Protein AF-A0A351C3W2-F1 (afdb_monomer)

Mean predicted aligned error: 4.13 Å

Secondary structure (DSSP, 8-state):
--HHHHHHHHHHHHHHHHHHHTTT-TTSTT-TTHHHHHHHHHHHHHHHHHHHHHHHT-HHHHHTT-PPPHHHHHHHHHHHHHHH-SSS-HHHHHHHHHHHHHHHHHHHHHHHHHHHHHHHHHHTT---S-HHHHHHHHHHHHHHHHHHTT-SHHHHHHHHHHHHHHHHHHHHHT-

pLDDT: mean 91.95, std 5.1, range [61.47, 97.25]

Foldseek 3Di:
DPPVLLVVLLVVLVVLLVVLVLCCDPVHPNDVVVVLVVLLVLLVVLVVCLVVCLVVVPLVSSLVSLDQDVSLVVLLVVLVVLLPDPSHDNVLSCLSSVVSVVLSVQLSVLSSVLSSVLSVCSSVVVDPDDSVVSSVVSVVSSQVSCVVVLNHPVSSVVSSVVSNVVSVVVNVVSD

Nearest PDB structures (foldseek):
  5gup-assembly1_V  TM=4.020E-01  e=6.700E+00  Sus scrofa

Structure (mmCIF, N/CA/C/O backbone):
data_AF-A0A351C3W2-F1
#
_entry.id   AF-A0A351C3W2-F1
#
loop_
_atom_site.group_PDB
_atom_site.id
_atom_site.type_symbol
_atom_site.label_atom_id
_atom_site.label_alt_id
_atom_site.label_comp_id
_atom_site.label_asym_id
_atom_site.label_entity_id
_atom_site.label_seq_id
_atom_site.pdbx_PDB_ins_code
_atom_site.Cartn_x
_atom_site.Cartn_y
_atom_site.Cartn_z
_atom_site.occupancy
_atom_site.B_iso_or_equiv
_atom_site.auth_seq_id
_atom_site.auth_comp_id
_atom_site.auth_asym_id
_atom_site.auth_atom_id
_atom_site.pdbx_PDB_model_num
ATOM 1 N N . MET A 1 1 ? -20.893 4.101 33.178 1.00 61.47 1 MET A N 1
ATOM 2 C CA . MET A 1 1 ? -20.415 4.207 31.780 1.00 61.47 1 MET A CA 1
ATOM 3 C C . MET A 1 1 ? -21.542 4.818 30.955 1.00 61.47 1 MET A C 1
ATOM 5 O O . MET A 1 1 ? -22.682 4.423 31.163 1.00 61.47 1 MET A O 1
ATOM 9 N N . ASN A 1 2 ? -21.276 5.818 30.112 1.00 85.06 2 ASN A N 1
ATOM 10 C CA . ASN A 1 2 ? -22.313 6.417 29.264 1.00 85.06 2 ASN A CA 1
ATOM 11 C C . ASN A 1 2 ? -22.706 5.403 28.171 1.00 85.06 2 ASN A C 1
ATOM 13 O O . ASN A 1 2 ? -21.864 5.057 27.346 1.00 85.06 2 ASN A O 1
ATOM 17 N N . GLN A 1 3 ? -23.956 4.926 28.177 1.00 88.75 3 GLN A N 1
ATOM 18 C CA . GLN A 1 3 ? -24.442 3.905 27.237 1.00 88.75 3 GLN A CA 1
ATOM 19 C C . GLN A 1 3 ? -24.291 4.325 25.770 1.00 88.75 3 GLN A C 1
ATOM 21 O O . GLN A 1 3 ? -23.961 3.492 24.927 1.00 88.75 3 GLN A O 1
ATOM 26 N N . GLU A 1 4 ? -24.466 5.613 25.462 1.00 91.31 4 GLU A N 1
ATOM 27 C CA . GLU A 1 4 ? -24.286 6.117 24.099 1.00 91.31 4 GLU A CA 1
ATOM 28 C C . GLU A 1 4 ? -22.816 6.067 23.681 1.00 91.31 4 GLU A C 1
ATOM 30 O O . GLU A 1 4 ? -22.508 5.656 22.565 1.00 91.31 4 GLU A O 1
ATOM 35 N N . TYR A 1 5 ? -21.897 6.402 24.589 1.00 91.62 5 TYR A N 1
ATOM 36 C CA . TYR A 1 5 ? -20.465 6.279 24.319 1.00 91.62 5 TYR A CA 1
ATOM 37 C C . TYR A 1 5 ? -20.084 4.824 24.025 1.00 91.62 5 TYR A C 1
ATOM 39 O O . TYR A 1 5 ? -19.460 4.550 23.003 1.00 91.62 5 TYR A O 1
ATOM 47 N N . THR A 1 6 ? -20.533 3.878 24.858 1.00 92.94 6 THR A N 1
ATOM 48 C CA . THR A 1 6 ? -20.287 2.443 24.645 1.00 92.94 6 THR A CA 1
ATOM 49 C C . THR A 1 6 ? -20.843 1.971 23.301 1.00 92.94 6 THR A C 1
ATOM 51 O O . THR A 1 6 ? -20.149 1.273 22.562 1.00 92.94 6 THR A O 1
ATOM 54 N N . ARG A 1 7 ? -22.059 2.397 22.933 1.00 94.25 7 ARG A N 1
ATOM 55 C CA . ARG A 1 7 ? -22.673 2.068 21.638 1.00 94.25 7 ARG A CA 1
ATOM 56 C C . ARG A 1 7 ? -21.838 2.579 20.461 1.00 94.25 7 ARG A C 1
ATOM 58 O O . ARG A 1 7 ? -21.614 1.834 19.506 1.00 94.25 7 ARG A O 1
ATOM 65 N N . GLN A 1 8 ? -21.354 3.820 20.530 1.00 96.19 8 GLN A N 1
ATOM 66 C CA . GLN A 1 8 ? -20.494 4.393 19.491 1.00 96.19 8 GLN A CA 1
ATOM 67 C C . GLN A 1 8 ? -19.145 3.674 19.409 1.00 96.19 8 GLN A C 1
ATOM 69 O O . GLN A 1 8 ? -18.694 3.354 18.310 1.00 96.19 8 GLN A O 1
ATOM 74 N N . THR A 1 9 ? -18.534 3.339 20.548 1.00 95.69 9 THR A N 1
ATOM 75 C CA . THR A 1 9 ? -17.292 2.558 20.592 1.00 95.69 9 THR A CA 1
ATOM 76 C C . THR A 1 9 ? -17.456 1.197 19.925 1.00 95.69 9 THR A C 1
ATOM 78 O O . THR A 1 9 ? -16.661 0.858 19.051 1.00 95.69 9 THR A O 1
ATOM 81 N N . VAL A 1 10 ? -18.513 0.444 20.247 1.00 95.75 10 VAL A N 1
ATOM 82 C CA . VAL A 1 10 ? -18.793 -0.848 19.593 1.00 95.75 10 VAL A CA 1
ATOM 83 C C . VAL A 1 10 ? -18.949 -0.666 18.084 1.00 95.75 10 VAL A C 1
ATOM 85 O O . VAL A 1 10 ? -18.303 -1.372 17.311 1.00 95.75 10 VAL A O 1
ATOM 88 N N . LYS A 1 11 ? -19.735 0.327 17.648 1.00 96.62 11 LYS A N 1
ATOM 89 C CA . LYS A 1 11 ? -19.932 0.619 16.222 1.00 96.62 11 LYS A CA 1
ATOM 90 C C . LYS A 1 11 ? -18.611 0.910 15.501 1.00 96.62 11 LYS A C 1
ATOM 92 O O . LYS A 1 11 ? -18.402 0.421 14.393 1.00 96.62 11 LYS A O 1
ATOM 97 N N . LYS A 1 12 ? -17.716 1.691 16.112 1.00 96.88 12 LYS A N 1
ATOM 98 C CA . LYS A 1 12 ? -16.413 2.029 15.520 1.00 96.88 12 LYS A CA 1
ATOM 99 C C . LYS A 1 12 ? -15.437 0.860 15.504 1.00 96.88 12 LYS A C 1
ATOM 101 O O . LYS A 1 12 ? -14.693 0.722 14.540 1.00 96.88 12 LYS A O 1
ATOM 106 N N . LEU A 1 13 ? -15.467 0.001 16.518 1.00 96.75 13 LEU A N 1
ATOM 107 C CA . LEU A 1 13 ? -14.664 -1.221 16.554 1.00 96.75 13 LEU A CA 1
ATOM 108 C C . LEU A 1 13 ? -15.084 -2.218 15.470 1.00 96.75 13 LEU A C 1
ATOM 110 O O . LEU A 1 13 ? -14.219 -2.776 14.798 1.00 96.75 13 LEU A O 1
ATOM 114 N N . VAL A 1 14 ? -16.393 -2.392 15.261 1.00 95.81 14 VAL A N 1
ATOM 115 C CA . VAL A 1 14 ? -16.931 -3.226 14.173 1.00 95.81 14 VAL A CA 1
ATOM 116 C C . VAL A 1 14 ? -16.516 -2.660 12.817 1.00 95.81 14 VAL A C 1
ATOM 118 O O . VAL A 1 14 ? -15.889 -3.367 12.039 1.00 95.81 14 VAL A O 1
ATOM 121 N N . TRP A 1 15 ? -16.742 -1.361 12.583 1.00 96.69 15 TRP A N 1
ATOM 122 C CA . TRP A 1 15 ? -16.309 -0.693 11.351 1.00 96.69 15 TRP A CA 1
ATOM 123 C C . TRP A 1 15 ? -14.813 -0.884 11.067 1.00 96.69 15 TRP A C 1
ATOM 125 O O . TRP A 1 15 ? -14.429 -1.175 9.936 1.00 96.69 15 TRP A O 1
ATOM 135 N N . LEU A 1 16 ? -13.968 -0.737 12.092 1.00 96.50 16 LEU A N 1
ATOM 136 C CA . LEU A 1 16 ? -12.528 -0.914 11.952 1.00 96.50 16 LEU A CA 1
ATOM 137 C C . LEU A 1 16 ? -12.180 -2.355 11.564 1.00 96.50 16 LEU A C 1
ATOM 139 O O . LEU A 1 16 ? -11.369 -2.565 10.666 1.00 96.50 16 LEU A O 1
ATOM 143 N N . SER A 1 17 ? -12.799 -3.339 12.220 1.00 96.25 17 SER A N 1
ATOM 144 C CA . SER A 1 17 ? -12.622 -4.753 11.888 1.00 96.25 17 SER A CA 1
ATOM 145 C C . SER A 1 17 ? -13.042 -5.046 10.447 1.00 96.25 17 SER A C 1
ATOM 147 O O . SER A 1 17 ? -12.256 -5.624 9.700 1.00 96.25 17 SER A O 1
ATOM 149 N N . ASP A 1 18 ? -14.233 -4.609 10.038 1.00 95.56 18 ASP A N 1
ATOM 150 C CA . ASP A 1 18 ? -14.771 -4.840 8.692 1.00 95.56 18 ASP A CA 1
ATOM 151 C C . ASP A 1 18 ? -13.879 -4.221 7.617 1.00 95.56 18 ASP A C 1
ATOM 153 O O . ASP A 1 18 ? -13.57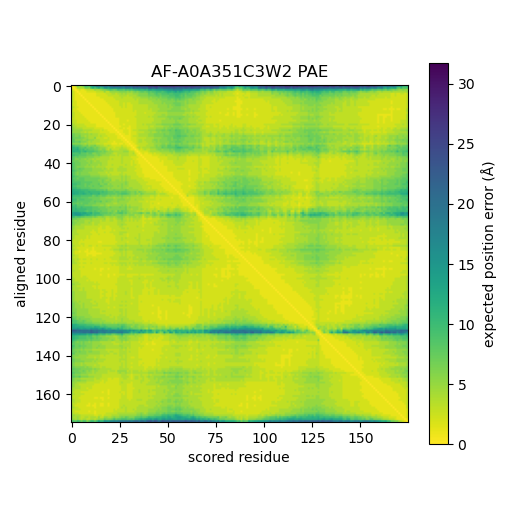8 -4.845 6.598 1.00 95.56 18 ASP A O 1
ATOM 157 N N . TRP A 1 19 ? -13.389 -3.005 7.861 1.00 93.88 19 TRP A N 1
ATOM 158 C CA . TRP A 1 19 ? -12.478 -2.355 6.936 1.00 93.88 19 TRP A CA 1
ATOM 159 C C . TRP A 1 19 ? -11.151 -3.119 6.794 1.00 93.88 19 TRP A C 1
ATOM 161 O O . TRP A 1 19 ? -10.696 -3.319 5.668 1.00 93.88 19 TRP A O 1
ATOM 171 N N . MET A 1 20 ? -10.559 -3.613 7.888 1.00 94.81 20 MET A N 1
ATOM 172 C CA . MET A 1 20 ? -9.336 -4.425 7.807 1.00 94.81 20 MET A CA 1
ATOM 173 C C . MET A 1 20 ? -9.583 -5.762 7.089 1.00 94.81 20 MET A C 1
ATOM 175 O O . MET A 1 20 ? -8.760 -6.186 6.280 1.00 94.81 20 MET A O 1
ATOM 179 N N . ILE A 1 21 ? -10.731 -6.408 7.329 1.00 94.25 21 ILE A N 1
ATOM 180 C CA . ILE A 1 21 ? -11.135 -7.635 6.619 1.00 94.25 21 ILE A CA 1
ATOM 181 C C . ILE A 1 21 ? -11.269 -7.374 5.118 1.00 94.25 21 ILE A C 1
ATOM 183 O O . ILE A 1 21 ? -10.874 -8.207 4.305 1.00 94.25 21 ILE A O 1
ATOM 187 N N . SER A 1 22 ? -11.766 -6.198 4.736 1.00 93.25 22 SER A N 1
ATOM 188 C CA . SER A 1 22 ? -11.928 -5.832 3.330 1.00 93.25 22 SER A CA 1
ATOM 189 C C . SER A 1 22 ? -10.607 -5.840 2.545 1.00 93.25 22 SER A C 1
ATOM 191 O O . SER A 1 22 ? -10.627 -5.928 1.322 1.00 93.25 22 SER A O 1
ATOM 193 N N . GLU A 1 23 ? -9.450 -5.771 3.203 1.00 90.50 23 GLU A N 1
ATOM 194 C CA . GLU A 1 23 ? -8.159 -5.897 2.518 1.00 90.50 23 GLU A CA 1
ATOM 195 C C . GLU A 1 23 ? -7.777 -7.340 2.196 1.00 90.50 23 GLU A C 1
ATOM 197 O O . GLU A 1 23 ? -6.964 -7.577 1.297 1.00 90.50 23 GLU A O 1
ATOM 202 N N . ILE A 1 24 ? -8.333 -8.290 2.948 1.00 91.12 24 ILE A N 1
ATOM 203 C CA . ILE A 1 24 ? -7.989 -9.707 2.857 1.00 91.12 24 ILE A CA 1
ATOM 204 C C . ILE A 1 24 ? -9.063 -10.554 2.171 1.00 91.12 24 ILE A C 1
ATOM 206 O O . ILE A 1 24 ? -8.776 -11.658 1.714 1.00 91.12 24 ILE A O 1
ATOM 210 N N . ASP A 1 25 ? -10.273 -10.020 2.058 1.00 91.69 25 ASP A N 1
ATOM 211 C CA . ASP A 1 25 ? -11.385 -10.607 1.321 1.00 91.69 25 ASP A CA 1
ATOM 212 C C . ASP A 1 25 ? -11.202 -10.406 -0.190 1.00 91.69 25 ASP A C 1
ATOM 214 O O . ASP A 1 25 ? -11.175 -9.275 -0.670 1.00 91.69 25 ASP A O 1
ATOM 218 N N . SER A 1 26 ? -11.114 -11.500 -0.950 1.00 89.88 26 SER A N 1
ATOM 219 C CA . SER A 1 26 ? -10.927 -11.475 -2.408 1.00 89.88 26 SER A CA 1
ATOM 220 C C . SER A 1 26 ? -12.093 -10.853 -3.177 1.00 89.88 26 SER A C 1
ATOM 222 O O . SER A 1 26 ? -11.917 -10.416 -4.317 1.00 89.88 26 SER A O 1
ATOM 224 N N . THR A 1 27 ? -13.277 -10.782 -2.569 1.00 91.12 27 THR A N 1
ATOM 225 C CA . THR A 1 27 ? -14.462 -10.165 -3.175 1.00 91.12 27 THR A CA 1
ATOM 226 C C . THR A 1 27 ? -14.490 -8.647 -2.995 1.00 91.12 27 THR A C 1
ATOM 228 O O . THR A 1 27 ? -15.126 -7.937 -3.775 1.00 91.12 27 THR A O 1
ATOM 231 N N . SER A 1 28 ? -13.740 -8.123 -2.023 1.00 89.62 28 SER A N 1
ATOM 232 C CA . SER A 1 28 ? -13.710 -6.703 -1.688 1.00 89.62 28 SER A CA 1
ATOM 233 C C . SER A 1 28 ? -12.950 -5.866 -2.720 1.00 89.62 28 SER A C 1
ATOM 235 O O . SER A 1 28 ? -11.953 -6.281 -3.311 1.00 89.62 28 SER A O 1
ATOM 237 N N . ASP A 1 29 ? -13.380 -4.623 -2.928 1.00 84.69 29 ASP A N 1
ATOM 238 C CA . ASP A 1 29 ? -12.655 -3.624 -3.730 1.00 84.69 29 ASP A CA 1
ATOM 239 C C . ASP A 1 29 ? -11.349 -3.143 -3.105 1.00 84.69 29 ASP A C 1
ATOM 241 O O . ASP A 1 29 ? -10.490 -2.595 -3.799 1.00 84.69 29 ASP A O 1
ATOM 245 N N . ASN A 1 30 ? -11.160 -3.406 -1.815 1.00 86.00 30 ASN A N 1
ATOM 246 C CA . ASN A 1 30 ? -9.910 -3.137 -1.119 1.00 86.00 30 ASN A CA 1
ATOM 247 C C . ASN A 1 30 ? -8.957 -4.335 -1.104 1.00 86.00 30 ASN A C 1
ATOM 249 O O . ASN A 1 30 ? -7.881 -4.208 -0.514 1.00 86.00 30 ASN A O 1
ATOM 253 N N . TYR A 1 31 ? -9.322 -5.453 -1.747 1.00 88.69 31 TYR A N 1
ATOM 254 C CA . TYR A 1 31 ? -8.495 -6.651 -1.764 1.00 88.69 31 TYR A CA 1
ATOM 255 C C . TYR A 1 31 ? -7.076 -6.346 -2.239 1.00 88.69 31 TYR A C 1
ATOM 257 O O . TYR A 1 31 ? -6.885 -5.729 -3.290 1.00 88.69 31 TYR A O 1
ATOM 265 N N . TRP A 1 32 ? -6.088 -6.824 -1.483 1.00 83.12 32 TRP A N 1
ATOM 266 C CA . TRP A 1 32 ? -4.671 -6.584 -1.742 1.00 83.12 32 TRP A CA 1
ATOM 267 C C . TRP A 1 32 ? -4.265 -6.854 -3.199 1.00 83.12 32 TRP A C 1
ATOM 269 O O . TRP A 1 32 ? -3.558 -6.059 -3.807 1.00 83.12 32 TRP A O 1
ATOM 279 N N . ASP A 1 33 ? -4.718 -7.948 -3.810 1.00 82.62 33 ASP A N 1
ATOM 280 C CA . ASP A 1 33 ? -4.219 -8.312 -5.142 1.00 82.62 33 ASP A CA 1
ATOM 281 C C . ASP A 1 33 ? -4.775 -7.431 -6.277 1.00 82.62 33 ASP A C 1
ATOM 283 O O . ASP A 1 33 ? -4.215 -7.404 -7.376 1.00 82.62 33 ASP A O 1
ATOM 287 N N . LYS A 1 34 ? -5.812 -6.616 -6.015 1.00 82.31 34 LYS A N 1
ATOM 288 C CA . LYS A 1 34 ? -6.327 -5.636 -6.993 1.00 82.31 34 LYS A CA 1
ATOM 289 C C . LYS A 1 34 ? -5.280 -4.568 -7.359 1.00 82.31 34 LYS A C 1
ATOM 291 O O . LYS A 1 34 ? -5.412 -3.917 -8.396 1.00 82.31 34 LYS A O 1
ATOM 296 N N . HIS A 1 35 ? -4.203 -4.445 -6.582 1.00 79.00 35 HIS A N 1
ATOM 297 C CA . HIS A 1 35 ? -3.023 -3.639 -6.906 1.00 79.00 35 HIS A CA 1
ATOM 298 C C . HIS A 1 35 ? -2.283 -4.043 -8.170 1.00 79.00 35 HIS A C 1
ATOM 300 O O . HIS A 1 35 ? -1.764 -3.181 -8.881 1.00 79.00 35 HIS A O 1
ATOM 306 N N . SER A 1 36 ? -2.223 -5.343 -8.457 1.00 83.44 36 SER A N 1
ATOM 307 C CA . SER A 1 36 ? -1.505 -5.861 -9.624 1.00 83.44 36 SER A CA 1
ATOM 308 C C . SER A 1 36 ? -2.023 -5.223 -10.917 1.00 83.44 36 SER A C 1
ATOM 310 O O . SER A 1 36 ? -1.247 -4.810 -11.781 1.00 83.44 36 SER A O 1
ATOM 312 N N . LYS A 1 37 ? -3.345 -5.029 -11.002 1.00 85.62 37 LYS A N 1
ATOM 313 C CA . LYS A 1 37 ? -4.013 -4.389 -12.135 1.00 85.62 37 LYS A CA 1
ATOM 314 C C . LYS A 1 37 ? -3.562 -2.941 -12.329 1.00 85.62 37 LYS A C 1
ATOM 316 O O . LYS A 1 37 ? -3.211 -2.571 -13.448 1.00 85.62 37 LYS A O 1
ATOM 321 N N . PHE A 1 38 ? -3.508 -2.147 -11.257 1.00 88.19 38 PHE A N 1
ATOM 322 C CA . PHE A 1 38 ? -3.027 -0.762 -11.323 1.00 88.19 38 PHE A CA 1
ATOM 323 C C . PHE A 1 38 ? -1.582 -0.697 -11.834 1.00 88.19 38 PHE A C 1
ATOM 325 O O . PHE A 1 38 ? -1.272 0.077 -12.741 1.00 88.19 38 PHE A O 1
ATOM 332 N N . VAL A 1 39 ? -0.704 -1.554 -11.304 1.00 89.69 39 VAL A N 1
ATOM 333 C CA . VAL A 1 39 ? 0.696 -1.641 -11.745 1.00 89.69 39 VAL A CA 1
ATOM 334 C C . VAL A 1 39 ? 0.774 -1.966 -13.239 1.00 89.69 39 VAL A C 1
ATOM 336 O O . VAL A 1 39 ? 1.490 -1.294 -13.982 1.00 89.69 39 VAL A O 1
ATOM 339 N N . HIS A 1 40 ? 0.011 -2.955 -13.708 1.00 91.62 40 HIS A N 1
ATOM 340 C CA . HIS A 1 40 ? -0.007 -3.346 -15.119 1.00 91.62 40 HIS A CA 1
ATOM 341 C C . HIS A 1 40 ? -0.500 -2.226 -16.043 1.00 91.62 40 HIS A C 1
ATOM 343 O O . HIS A 1 40 ? 0.066 -2.031 -17.123 1.00 91.62 40 HIS A O 1
ATOM 349 N N . GLU A 1 41 ? -1.524 -1.477 -15.629 1.00 91.69 41 GLU A N 1
ATOM 350 C CA . GLU A 1 41 ? -2.028 -0.312 -16.364 1.00 91.69 41 GLU A CA 1
ATOM 351 C C . GLU A 1 41 ? -0.958 0.780 -16.477 1.00 91.69 41 GLU A C 1
ATOM 353 O O . GLU A 1 41 ? -0.731 1.320 -17.562 1.00 91.69 41 GLU A O 1
ATOM 358 N N . LYS A 1 42 ? -0.245 1.071 -15.382 1.00 91.81 42 LYS A N 1
ATOM 359 C CA . LYS A 1 42 ? 0.835 2.067 -15.373 1.00 91.81 42 LYS A CA 1
ATOM 360 C C . LYS A 1 42 ? 2.013 1.668 -16.244 1.00 91.81 42 LYS A C 1
ATOM 362 O O . LYS A 1 42 ? 2.525 2.499 -16.988 1.00 91.81 42 LYS A O 1
ATOM 367 N N . ILE A 1 43 ? 2.384 0.393 -16.241 1.00 92.75 43 ILE A N 1
ATOM 368 C CA . ILE A 1 43 ? 3.413 -0.122 -17.148 1.00 92.75 43 ILE A CA 1
ATOM 369 C C . ILE A 1 43 ? 2.967 0.009 -18.601 1.00 92.75 43 ILE A C 1
ATOM 371 O O . ILE A 1 43 ? 3.766 0.416 -19.433 1.00 92.75 43 ILE A O 1
ATOM 375 N N . GLY A 1 44 ? 1.695 -0.258 -18.913 1.00 93.38 44 GLY A N 1
ATOM 376 C CA . GLY A 1 44 ? 1.159 -0.036 -20.259 1.00 93.38 44 GLY A CA 1
ATOM 377 C C . GLY A 1 44 ? 1.353 1.406 -20.743 1.00 93.38 44 GLY A C 1
ATOM 378 O O . GLY A 1 44 ? 1.797 1.621 -21.868 1.00 93.38 44 GLY A O 1
ATOM 379 N N . LYS A 1 45 ? 1.108 2.393 -19.872 1.00 93.44 45 LYS A N 1
ATOM 380 C CA . LYS A 1 45 ? 1.364 3.809 -20.184 1.00 93.44 45 LYS A CA 1
ATOM 381 C C . LYS A 1 45 ? 2.849 4.096 -20.399 1.00 93.44 45 LYS A C 1
ATOM 383 O O . LYS A 1 45 ? 3.203 4.700 -21.407 1.00 93.44 45 LYS A O 1
ATOM 388 N N . ILE A 1 46 ? 3.716 3.599 -19.516 1.00 93.75 46 ILE A N 1
ATOM 389 C CA . ILE A 1 46 ? 5.178 3.732 -19.651 1.00 93.75 46 ILE A CA 1
ATOM 390 C C . ILE A 1 46 ? 5.655 3.153 -20.991 1.00 93.75 46 ILE A C 1
ATOM 392 O O . ILE A 1 46 ? 6.425 3.794 -21.701 1.00 93.75 46 ILE A O 1
ATOM 396 N N . LEU A 1 47 ? 5.173 1.966 -21.365 1.00 93.38 47 LEU A N 1
ATOM 397 C CA . LEU A 1 47 ? 5.541 1.308 -22.619 1.00 93.38 47 LEU A CA 1
ATOM 398 C C . LEU A 1 47 ? 5.058 2.087 -23.847 1.00 93.38 47 LEU A C 1
ATOM 400 O O . LEU A 1 47 ? 5.804 2.198 -24.815 1.00 93.38 47 LEU A O 1
ATOM 404 N N . SER A 1 48 ? 3.875 2.709 -23.786 1.00 94.25 48 SER A N 1
ATOM 405 C CA . SER A 1 48 ? 3.373 3.561 -24.876 1.00 94.25 48 SER A CA 1
ATOM 406 C C . SER A 1 48 ? 4.238 4.803 -25.139 1.00 94.25 48 SER A C 1
ATOM 408 O O . SER A 1 48 ? 4.272 5.304 -26.260 1.00 94.25 48 SER A O 1
ATOM 410 N N . LEU A 1 49 ? 4.978 5.270 -24.126 1.00 94.00 49 LEU A N 1
ATOM 411 C CA . LEU A 1 49 ? 5.891 6.414 -24.216 1.00 94.00 49 LEU A CA 1
ATOM 412 C C . LEU A 1 49 ? 7.343 6.002 -24.504 1.00 94.00 49 LEU A C 1
ATOM 414 O O . LEU A 1 49 ? 8.189 6.864 -24.747 1.00 94.00 49 LEU A O 1
ATOM 418 N N . LEU A 1 50 ? 7.650 4.700 -24.478 1.00 92.88 50 LEU A N 1
ATOM 419 C CA . LEU A 1 50 ? 9.024 4.199 -24.474 1.00 92.88 50 LEU A CA 1
ATOM 420 C C . LEU A 1 50 ? 9.813 4.601 -25.719 1.00 92.88 50 LEU A C 1
ATOM 422 O O . LEU A 1 50 ? 10.980 4.966 -25.603 1.00 92.88 50 LEU A O 1
ATOM 426 N N . GLU A 1 51 ? 9.196 4.547 -26.896 1.00 91.56 51 GLU A N 1
ATOM 427 C CA . GLU A 1 51 ? 9.889 4.873 -28.145 1.00 91.56 51 GLU A CA 1
ATOM 428 C C . GLU A 1 51 ? 10.245 6.362 -28.225 1.00 91.56 51 GLU A C 1
ATOM 430 O O . GLU A 1 51 ? 11.371 6.728 -28.564 1.00 91.56 51 GLU A O 1
ATOM 435 N N . VAL A 1 52 ? 9.315 7.229 -27.813 1.00 92.81 52 VAL A N 1
ATOM 436 C CA . VAL A 1 52 ? 9.551 8.675 -27.719 1.00 92.81 52 VAL A CA 1
ATOM 437 C C . VAL A 1 52 ? 10.670 8.956 -26.718 1.00 92.81 52 VAL A C 1
ATOM 439 O O . VAL A 1 52 ? 11.624 9.655 -27.053 1.00 92.81 52 VAL A O 1
ATOM 442 N N . ALA A 1 53 ? 10.601 8.344 -25.532 1.00 92.06 53 ALA A N 1
ATOM 443 C CA . ALA A 1 53 ? 11.604 8.497 -24.484 1.00 92.06 53 ALA A CA 1
ATOM 444 C C . ALA A 1 53 ? 12.995 8.013 -24.915 1.00 92.06 53 ALA A C 1
ATOM 446 O O . ALA A 1 53 ? 13.996 8.640 -24.578 1.00 92.06 53 ALA A O 1
ATOM 447 N N . LYS A 1 54 ? 13.092 6.919 -25.682 1.00 91.38 54 LYS A N 1
ATOM 448 C CA . LYS A 1 54 ? 14.368 6.427 -26.230 1.00 91.38 54 LYS A CA 1
ATOM 449 C C . LYS A 1 54 ? 14.995 7.423 -27.198 1.00 91.38 54 LYS A C 1
ATOM 451 O O . LYS A 1 54 ? 16.198 7.667 -27.111 1.00 91.38 54 LYS A O 1
ATOM 456 N N . ASN A 1 55 ? 14.187 8.011 -28.077 1.00 92.00 55 ASN A N 1
ATOM 457 C CA . ASN A 1 55 ? 14.655 8.984 -29.061 1.00 92.00 55 ASN A CA 1
ATOM 458 C C . ASN A 1 55 ? 15.122 10.289 -28.404 1.00 92.00 55 ASN A C 1
ATOM 460 O O . ASN A 1 55 ? 16.155 10.834 -28.790 1.00 92.00 55 ASN A O 1
ATOM 464 N N . SER A 1 56 ? 14.407 10.761 -27.380 1.00 92.25 56 SER A N 1
ATOM 465 C CA . SER A 1 56 ? 14.778 11.961 -26.621 1.00 92.25 56 SER A CA 1
ATOM 466 C C . SER A 1 56 ? 15.802 11.707 -25.509 1.00 92.25 56 SER A C 1
ATOM 468 O O . SER A 1 56 ? 16.376 12.658 -24.985 1.00 92.25 56 SER A O 1
ATOM 470 N N . LYS A 1 57 ? 16.052 10.439 -25.152 1.00 89.81 57 LYS A N 1
ATOM 471 C CA . LYS A 1 57 ? 16.809 10.014 -23.959 1.00 89.81 57 LYS A CA 1
ATOM 472 C C . LYS A 1 57 ? 16.250 10.601 -22.657 1.00 89.81 57 LYS A C 1
ATOM 474 O O . LYS A 1 57 ? 16.998 10.834 -21.708 1.00 89.81 57 LYS A O 1
ATOM 479 N N . ASP A 1 58 ? 14.941 10.817 -22.616 1.00 91.38 58 ASP A N 1
ATOM 480 C CA . ASP A 1 58 ? 14.251 11.482 -21.517 1.00 91.38 58 ASP A CA 1
ATOM 481 C C . ASP A 1 58 ? 13.657 10.454 -20.545 1.00 91.38 58 ASP A C 1
ATOM 483 O O . ASP A 1 58 ? 12.656 9.790 -20.826 1.00 91.38 58 ASP A O 1
ATOM 487 N N . LEU A 1 59 ? 14.302 10.301 -19.387 1.00 91.69 59 LEU A N 1
ATOM 488 C CA . LEU A 1 59 ? 13.787 9.454 -18.313 1.00 91.69 59 LEU A CA 1
ATOM 489 C C . LEU A 1 59 ? 12.558 10.076 -17.643 1.00 91.69 59 LEU A C 1
ATOM 491 O O . LEU A 1 59 ? 11.685 9.331 -17.194 1.00 91.69 59 LEU A O 1
ATOM 495 N N . ASP A 1 60 ? 12.484 11.405 -17.589 1.00 92.50 60 ASP A N 1
ATOM 496 C CA . ASP A 1 60 ? 11.422 12.128 -16.895 1.00 92.50 60 ASP A CA 1
ATOM 497 C C . ASP A 1 60 ? 10.082 11.953 -17.611 1.00 92.50 60 ASP A C 1
ATOM 499 O O . ASP A 1 60 ? 9.040 11.819 -16.967 1.00 92.50 60 ASP A O 1
ATOM 503 N N . LEU A 1 61 ? 10.112 11.795 -18.938 1.00 92.19 61 LEU A N 1
ATOM 504 C CA . LEU A 1 61 ? 8.938 11.399 -19.712 1.00 92.19 61 LEU A CA 1
ATOM 505 C C . LEU A 1 61 ? 8.344 10.068 -19.218 1.00 92.19 61 LEU A C 1
ATOM 507 O O . LEU A 1 61 ? 7.129 9.959 -19.066 1.00 92.19 61 LEU A O 1
ATOM 511 N N . LEU A 1 62 ? 9.178 9.067 -18.910 1.00 91.06 62 LEU A N 1
ATOM 512 C CA . LEU A 1 62 ? 8.705 7.772 -18.403 1.00 91.06 62 LEU A CA 1
ATOM 513 C C . LEU A 1 62 ? 8.294 7.835 -16.932 1.00 91.06 62 LEU A C 1
ATOM 515 O O . LEU A 1 62 ? 7.335 7.177 -16.528 1.00 91.06 62 LEU A O 1
ATOM 519 N N . THR A 1 63 ? 9.029 8.585 -16.110 1.00 91.69 63 THR A N 1
ATOM 520 C CA . THR A 1 63 ? 8.750 8.666 -14.671 1.00 91.69 63 THR A CA 1
ATOM 521 C C . THR A 1 63 ? 7.561 9.573 -14.347 1.00 91.69 63 THR A C 1
ATOM 523 O O . THR A 1 63 ? 6.968 9.423 -13.279 1.00 91.69 63 THR A O 1
ATOM 526 N N . SER A 1 64 ? 7.135 10.430 -15.281 1.00 90.12 64 SER A N 1
ATOM 527 C CA . SER A 1 64 ? 5.905 11.230 -15.170 1.00 90.12 64 SER A CA 1
ATOM 528 C C . SER A 1 64 ? 4.636 10.383 -14.975 1.00 90.12 64 SER A C 1
ATOM 530 O O . SER A 1 64 ? 3.645 10.844 -14.407 1.00 90.12 64 SER A O 1
ATOM 532 N N . GLU A 1 65 ? 4.679 9.104 -15.361 1.00 89.56 65 GLU A N 1
ATOM 533 C CA . GLU A 1 65 ? 3.592 8.142 -15.165 1.00 89.56 65 GLU A CA 1
ATOM 534 C C . GLU A 1 65 ? 3.650 7.395 -13.816 1.00 89.56 65 GLU A C 1
ATOM 536 O O . GLU A 1 65 ? 2.775 6.571 -13.522 1.00 89.56 65 GLU A O 1
ATOM 541 N N . LEU A 1 66 ? 4.605 7.710 -12.932 1.00 86.38 66 LEU A N 1
ATOM 542 C CA . LEU A 1 66 ? 4.735 7.104 -11.598 1.00 86.38 66 LEU A CA 1
ATOM 543 C C . LEU A 1 66 ? 3.824 7.760 -10.558 1.00 86.38 66 LEU A C 1
ATOM 545 O O . LEU A 1 66 ? 4.257 8.268 -9.526 1.00 86.38 66 LEU A O 1
ATOM 549 N N . TRP A 1 67 ? 2.524 7.703 -10.822 1.00 80.69 67 TRP A N 1
ATOM 550 C CA . TRP A 1 67 ? 1.503 8.187 -9.898 1.00 80.69 67 TRP A CA 1
ATOM 551 C C . TRP A 1 67 ? 1.363 7.247 -8.700 1.00 80.69 67 TRP A C 1
ATOM 553 O O . TRP A 1 67 ? 1.485 6.027 -8.838 1.00 80.69 67 TRP A O 1
ATOM 563 N N . ILE A 1 68 ? 1.047 7.824 -7.539 1.00 76.75 68 ILE A N 1
ATOM 564 C CA . ILE A 1 68 ? 0.728 7.062 -6.330 1.00 76.75 68 ILE A CA 1
ATOM 565 C C . ILE A 1 68 ? -0.532 6.231 -6.586 1.00 76.75 68 ILE A C 1
ATOM 567 O O . ILE A 1 68 ? -1.526 6.735 -7.111 1.00 76.75 68 ILE A O 1
ATOM 571 N N . ASP A 1 69 ? -0.485 4.959 -6.193 1.00 83.25 69 ASP A N 1
ATOM 572 C CA . ASP A 1 69 ? -1.634 4.061 -6.249 1.00 83.25 69 ASP A CA 1
ATOM 573 C C . ASP A 1 69 ? -2.816 4.645 -5.444 1.00 83.25 69 ASP A C 1
ATOM 575 O O . ASP A 1 69 ? -2.657 4.928 -4.249 1.00 83.25 69 ASP A O 1
ATOM 579 N N . PRO A 1 70 ? -4.011 4.816 -6.045 1.00 85.50 70 PRO A N 1
ATOM 580 C CA . PRO A 1 70 ? -5.199 5.298 -5.344 1.00 85.50 70 PRO A CA 1
ATOM 581 C C . PRO A 1 70 ? -5.527 4.520 -4.069 1.00 85.50 70 PRO A C 1
ATOM 583 O O . PRO A 1 70 ? -6.097 5.079 -3.132 1.00 85.50 70 PRO A O 1
ATOM 586 N N . TRP A 1 71 ? -5.178 3.238 -3.996 1.00 86.12 71 TRP A N 1
ATOM 587 C CA . TRP A 1 71 ? -5.339 2.473 -2.770 1.00 86.12 71 TRP A CA 1
ATOM 588 C C . TRP A 1 71 ? -4.402 2.952 -1.663 1.00 86.12 71 TRP A C 1
ATOM 590 O O . TRP A 1 71 ? -4.860 3.080 -0.534 1.00 86.12 71 TRP A O 1
ATOM 600 N N . LEU A 1 72 ? -3.146 3.319 -1.948 1.00 88.38 72 LEU A N 1
ATOM 601 C CA . LEU A 1 72 ? -2.237 3.855 -0.919 1.00 88.38 72 LEU A CA 1
ATOM 602 C C . LEU A 1 72 ? -2.780 5.166 -0.350 1.00 88.38 72 LEU A C 1
ATOM 604 O O . LEU A 1 72 ? -2.688 5.416 0.851 1.00 88.38 72 LEU A O 1
ATOM 608 N N . TYR A 1 73 ? -3.419 5.968 -1.199 1.00 88.38 73 TYR A N 1
ATOM 609 C CA . TYR A 1 73 ? -4.125 7.166 -0.767 1.00 88.38 73 TYR A CA 1
ATOM 610 C C . TYR A 1 73 ? -5.327 6.841 0.140 1.00 88.38 73 TYR A C 1
ATOM 612 O O . TYR A 1 73 ? -5.493 7.461 1.192 1.00 88.38 73 TYR A O 1
ATOM 620 N N . ARG A 1 74 ? -6.132 5.820 -0.195 1.00 88.62 74 ARG A N 1
ATOM 621 C CA . ARG A 1 74 ? -7.220 5.344 0.685 1.00 88.62 74 ARG A CA 1
ATOM 622 C C . ARG A 1 74 ? -6.695 4.865 2.040 1.00 88.62 74 ARG A C 1
ATOM 624 O O . ARG A 1 74 ? -7.260 5.234 3.067 1.00 88.62 74 ARG A O 1
ATOM 631 N N . GLN A 1 75 ? -5.604 4.103 2.046 1.00 90.31 75 GLN A N 1
ATOM 632 C CA . GLN A 1 75 ? -4.944 3.627 3.265 1.00 90.31 75 GLN A CA 1
ATOM 633 C C . GLN A 1 75 ? -4.469 4.792 4.142 1.00 90.31 75 GLN A C 1
ATOM 635 O O . GLN A 1 75 ? -4.687 4.789 5.354 1.00 90.31 75 GLN A O 1
ATOM 640 N N . HIS A 1 76 ? -3.888 5.829 3.533 1.00 92.62 76 HIS A N 1
ATOM 641 C CA . HIS A 1 76 ? -3.478 7.037 4.245 1.00 92.62 76 HIS A CA 1
ATOM 642 C C . HIS A 1 76 ? -4.668 7.734 4.910 1.00 92.62 76 HIS A C 1
ATOM 644 O O . HIS A 1 76 ? -4.639 8.014 6.110 1.00 92.62 76 HIS A O 1
ATOM 650 N N . ASN A 1 77 ? -5.748 7.950 4.160 1.00 92.88 77 ASN A N 1
ATOM 651 C CA . ASN A 1 77 ? -6.939 8.614 4.679 1.00 92.88 77 ASN A CA 1
ATOM 652 C C . ASN A 1 77 ? -7.572 7.830 5.831 1.00 92.88 77 ASN A C 1
ATOM 654 O O . ASN A 1 77 ? -7.928 8.419 6.850 1.00 92.88 77 ASN A O 1
ATOM 658 N N . ILE A 1 78 ? -7.656 6.504 5.710 1.00 93.00 78 ILE A N 1
ATOM 659 C CA . ILE A 1 78 ? -8.163 5.660 6.793 1.00 93.00 78 ILE A CA 1
ATOM 660 C C . ILE A 1 78 ? -7.248 5.716 8.016 1.00 93.00 78 ILE A C 1
ATOM 662 O O . ILE A 1 78 ? -7.753 5.823 9.131 1.00 93.00 78 ILE A O 1
ATOM 666 N N . SER A 1 79 ? -5.924 5.721 7.842 1.00 95.38 79 SER A N 1
ATOM 667 C CA . SER A 1 79 ? -4.999 5.845 8.974 1.00 95.38 79 SER A CA 1
ATOM 668 C C . SER A 1 79 ? -5.250 7.123 9.792 1.00 95.38 79 SER A C 1
ATOM 670 O O . SER A 1 79 ? -5.289 7.061 11.023 1.00 95.38 79 SER A O 1
ATOM 672 N N . ASN A 1 80 ? -5.538 8.246 9.121 1.00 94.62 80 ASN A N 1
ATOM 673 C CA . ASN A 1 80 ? -5.872 9.523 9.758 1.00 94.62 80 ASN A CA 1
ATOM 674 C C . ASN A 1 80 ? -7.252 9.491 10.432 1.00 94.62 80 ASN A C 1
ATOM 676 O O . ASN A 1 80 ? -7.407 9.984 11.552 1.00 94.62 80 ASN A O 1
ATOM 680 N N . LEU A 1 81 ? -8.250 8.886 9.777 1.00 95.50 81 LEU A N 1
ATOM 681 C CA . LEU A 1 81 ? -9.588 8.704 10.349 1.00 95.50 81 LEU A CA 1
ATOM 682 C C . LEU A 1 81 ? -9.535 7.865 11.625 1.00 95.50 81 LEU A C 1
ATOM 684 O O . LEU A 1 81 ? -10.116 8.251 12.632 1.00 95.50 81 LEU A O 1
ATOM 688 N N . ILE A 1 82 ? -8.785 6.763 11.609 1.00 96.56 82 ILE A N 1
ATOM 689 C CA . ILE A 1 82 ? -8.551 5.934 12.791 1.00 96.56 82 ILE A CA 1
ATOM 690 C C . ILE A 1 82 ? -7.902 6.789 13.874 1.00 96.56 82 ILE A C 1
ATOM 692 O O . ILE A 1 82 ? -8.459 6.897 14.961 1.00 96.56 82 ILE A O 1
ATOM 696 N N . PHE A 1 83 ? -6.769 7.436 13.570 1.00 96.19 83 PHE A N 1
ATOM 697 C CA . PHE A 1 83 ? -5.976 8.210 14.532 1.00 96.19 83 PHE A CA 1
ATOM 698 C C . PHE A 1 83 ? -6.762 9.317 15.250 1.00 96.19 83 PHE A C 1
ATOM 700 O O . PHE A 1 83 ? -6.476 9.628 16.408 1.00 96.19 83 PHE A O 1
ATOM 707 N N . THR A 1 84 ? -7.752 9.903 14.582 1.00 95.88 84 THR A N 1
ATOM 708 C CA . THR A 1 84 ? -8.550 11.015 15.115 1.00 95.88 84 THR A CA 1
ATOM 709 C C . THR A 1 84 ? -9.870 10.577 15.750 1.00 95.88 84 THR A C 1
ATOM 711 O O . THR A 1 84 ? -10.493 11.383 16.440 1.00 95.88 84 THR A O 1
ATOM 714 N N . ASP A 1 85 ? -10.289 9.314 15.600 1.00 96.00 85 ASP A N 1
ATOM 715 C CA . ASP A 1 85 ? -11.575 8.845 16.122 1.00 96.00 85 ASP A CA 1
ATOM 716 C C . ASP A 1 85 ? -11.563 8.800 17.668 1.00 96.00 85 ASP A C 1
ATOM 718 O O . ASP A 1 85 ? -10.719 8.113 18.262 1.00 96.00 85 ASP A O 1
ATOM 722 N N . PRO A 1 86 ? -12.460 9.535 18.357 1.00 95.31 86 PRO A N 1
ATOM 723 C CA . PRO A 1 86 ? -12.512 9.568 19.819 1.00 95.31 86 PRO A CA 1
ATOM 724 C C . PRO A 1 86 ? -13.231 8.360 20.439 1.00 95.31 86 PRO A C 1
ATOM 726 O O . PRO A 1 86 ? -13.145 8.153 21.652 1.00 95.31 86 PRO A O 1
ATOM 729 N N . PHE A 1 87 ? -13.953 7.572 19.639 1.00 96.19 87 PHE A N 1
ATOM 730 C CA . PHE A 1 87 ? -14.672 6.385 20.102 1.00 96.19 87 PHE A CA 1
ATOM 731 C C . PHE A 1 87 ? -13.848 5.107 19.940 1.00 96.19 87 PHE A C 1
ATOM 733 O O . PHE A 1 87 ? -14.210 4.077 20.511 1.00 96.19 87 PHE A O 1
ATOM 740 N N . LEU A 1 88 ? -12.732 5.166 19.204 1.00 96.44 88 LEU A N 1
ATOM 741 C CA . LEU A 1 88 ? -11.744 4.095 19.182 1.00 96.44 88 LEU A CA 1
ATOM 742 C C . LEU A 1 88 ? -10.849 4.152 20.431 1.00 96.44 88 LEU A C 1
ATOM 744 O O . LEU A 1 88 ? -10.305 5.211 20.758 1.00 96.44 88 LEU A O 1
ATOM 748 N N . PRO A 1 89 ? -10.615 3.013 21.109 1.00 95.12 89 PRO A N 1
ATOM 749 C CA . PRO A 1 89 ? -9.709 2.956 22.248 1.00 95.12 89 PRO A CA 1
ATOM 750 C C . PRO A 1 89 ? -8.305 3.410 21.855 1.00 95.12 89 PRO A C 1
ATOM 752 O O . PRO A 1 89 ? -7.757 2.938 20.857 1.00 95.12 89 PRO A O 1
ATOM 755 N N . LYS A 1 90 ? -7.694 4.283 22.667 1.00 95.38 90 LYS A N 1
ATOM 756 C CA . LYS A 1 90 ? -6.387 4.905 22.383 1.00 95.38 90 LYS A CA 1
ATOM 757 C C . LYS A 1 90 ? -5.327 3.895 21.924 1.00 95.38 90 LYS A C 1
ATOM 759 O O . LYS A 1 90 ? -4.653 4.135 20.930 1.00 95.38 90 LYS A O 1
ATOM 764 N N . GLN A 1 91 ? -5.230 2.753 22.607 1.00 94.75 91 GLN A N 1
ATOM 765 C CA . GLN A 1 91 ? -4.264 1.699 22.281 1.00 94.75 91 GLN A CA 1
ATOM 766 C C . GLN A 1 91 ? -4.478 1.123 20.873 1.00 94.75 91 GLN A C 1
ATOM 768 O O . GLN A 1 91 ? -3.524 1.001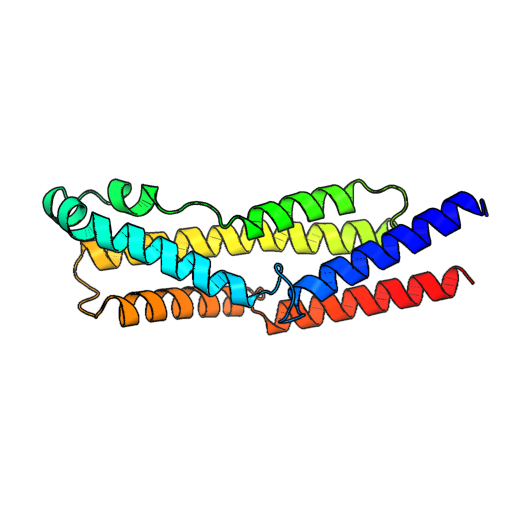 20.110 1.00 94.75 91 GLN A O 1
ATOM 773 N N . LEU A 1 92 ? -5.725 0.803 20.508 1.00 95.69 92 LEU A N 1
ATOM 774 C CA . LEU A 1 92 ? -6.065 0.299 19.173 1.00 95.69 92 LEU A CA 1
ATOM 775 C C . LEU A 1 92 ? -5.829 1.375 18.118 1.00 95.69 92 LEU A C 1
ATOM 777 O O . LEU A 1 92 ? -5.197 1.124 17.096 1.00 95.69 92 LEU A O 1
ATOM 781 N N . ARG A 1 93 ? -6.276 2.595 18.406 1.00 95.75 93 ARG A N 1
ATOM 782 C CA . ARG A 1 93 ? -6.122 3.748 17.532 1.00 95.75 93 ARG A CA 1
ATOM 783 C C . ARG A 1 93 ? -4.669 4.001 17.153 1.00 95.75 93 ARG A C 1
ATOM 785 O O . ARG A 1 93 ? -4.358 4.076 15.970 1.00 95.75 93 ARG A O 1
ATOM 792 N N . GLU A 1 94 ? -3.777 4.098 18.134 1.00 96.50 94 GLU A N 1
ATOM 793 C CA . GLU A 1 94 ? -2.346 4.328 17.911 1.00 96.50 94 GLU A CA 1
ATOM 794 C C . GLU A 1 94 ? -1.698 3.154 17.177 1.00 96.50 94 GLU A C 1
ATOM 796 O O . GLU A 1 94 ? -0.966 3.352 16.211 1.00 96.50 94 GLU A O 1
ATOM 801 N N . LYS A 1 95 ? -1.999 1.919 17.592 1.00 96.50 95 LYS A N 1
ATOM 802 C CA . LYS A 1 95 ? -1.394 0.714 17.016 1.00 96.50 95 LYS A CA 1
ATOM 803 C C . LYS A 1 95 ? -1.775 0.522 15.546 1.00 96.50 95 LYS A C 1
ATOM 805 O O . LYS A 1 95 ? -0.909 0.214 14.726 1.00 96.50 95 LYS A O 1
ATOM 810 N N . VAL A 1 96 ? -3.056 0.693 15.221 1.00 96.88 96 VAL A N 1
ATOM 811 C CA . VAL A 1 96 ? -3.584 0.458 13.874 1.00 96.88 96 VAL A CA 1
ATOM 812 C C . VAL A 1 96 ? -3.229 1.619 12.945 1.00 96.88 96 VAL A C 1
ATOM 814 O O . VAL A 1 96 ? -2.678 1.378 11.873 1.00 96.88 96 VAL A O 1
ATOM 817 N N . SER A 1 97 ? -3.441 2.874 13.361 1.00 97.00 97 SER A N 1
ATOM 818 C CA . SER A 1 97 ? -3.064 4.036 12.534 1.00 97.00 97 SER A CA 1
ATOM 819 C C . SER A 1 97 ? -1.570 4.060 12.215 1.00 97.00 97 SER A C 1
ATOM 821 O O . SER A 1 97 ? -1.204 4.280 11.062 1.00 97.00 97 SER A O 1
ATOM 823 N N . LYS A 1 98 ? -0.707 3.744 13.192 1.00 96.62 98 LYS A N 1
ATOM 824 C CA . LYS A 1 98 ? 0.739 3.638 12.977 1.00 96.62 98 LYS A CA 1
ATOM 825 C C . LYS A 1 98 ? 1.080 2.591 11.920 1.00 96.62 98 LYS A C 1
ATOM 827 O O . LYS A 1 98 ? 1.846 2.890 11.013 1.00 96.62 98 LYS A O 1
ATOM 832 N N . PHE A 1 99 ? 0.489 1.397 12.000 1.00 96.31 99 PHE A N 1
ATOM 833 C CA . PHE A 1 99 ? 0.729 0.342 11.012 1.00 96.31 99 PHE A CA 1
ATOM 834 C C . PHE A 1 99 ? 0.373 0.787 9.591 1.00 96.31 99 PHE A C 1
ATOM 836 O O . PHE A 1 99 ? 1.184 0.619 8.683 1.00 96.31 99 PHE A O 1
ATOM 843 N N . TYR A 1 100 ? -0.803 1.385 9.395 1.00 94.81 100 TYR A N 1
ATOM 844 C CA . TYR A 1 100 ? -1.212 1.857 8.072 1.00 94.81 100 TYR A CA 1
ATOM 845 C C . TYR A 1 100 ? -0.389 3.048 7.584 1.00 94.81 100 TYR A C 1
ATOM 847 O O . TYR A 1 100 ? -0.012 3.081 6.414 1.00 94.81 100 TYR A O 1
ATOM 855 N N . GLY A 1 101 ? -0.037 3.980 8.471 1.00 95.12 101 GLY A N 1
ATOM 856 C CA . GLY A 1 101 ? 0.842 5.101 8.142 1.00 95.12 101 GLY A CA 1
ATOM 857 C C . GLY A 1 101 ? 2.229 4.638 7.685 1.00 95.12 101 GLY A C 1
ATOM 858 O O . GLY A 1 101 ? 2.693 5.027 6.614 1.00 95.12 101 GLY A O 1
ATOM 859 N N . GLU A 1 102 ? 2.865 3.746 8.449 1.00 95.25 102 GLU A N 1
ATOM 860 C CA . GLU A 1 102 ? 4.168 3.162 8.102 1.00 95.25 102 GLU A CA 1
ATOM 861 C C . GLU A 1 102 ? 4.106 2.373 6.789 1.00 95.25 102 GLU A C 1
ATOM 863 O O . GLU A 1 102 ? 4.993 2.504 5.941 1.00 95.25 102 GLU A O 1
ATOM 868 N N . ARG A 1 103 ? 3.031 1.604 6.585 1.00 93.00 103 ARG A N 1
ATOM 869 C CA . ARG A 1 103 ? 2.803 0.826 5.364 1.00 93.00 103 ARG A CA 1
ATOM 870 C C . ARG A 1 103 ? 2.696 1.713 4.133 1.00 93.00 103 ARG A C 1
ATOM 872 O O . ARG A 1 103 ? 3.348 1.424 3.134 1.00 93.00 103 ARG A O 1
ATOM 879 N N . VAL A 1 104 ? 1.920 2.796 4.194 1.00 93.38 104 VAL A N 1
ATOM 880 C CA . VAL A 1 104 ? 1.764 3.734 3.071 1.00 93.38 104 VAL A CA 1
ATOM 881 C C . VAL A 1 104 ? 3.110 4.325 2.667 1.00 93.38 104 VAL A C 1
ATOM 883 O O . VAL A 1 104 ? 3.462 4.319 1.485 1.00 93.38 104 VAL A O 1
ATOM 886 N N . ILE A 1 105 ? 3.891 4.794 3.641 1.00 93.94 105 ILE A N 1
ATOM 887 C CA . ILE A 1 105 ? 5.209 5.392 3.397 1.00 93.94 105 ILE A CA 1
ATOM 888 C C . ILE A 1 105 ? 6.161 4.355 2.791 1.00 93.94 105 ILE A C 1
ATOM 890 O O . ILE A 1 105 ? 6.826 4.617 1.786 1.00 93.94 105 ILE A O 1
ATOM 894 N N . ALA A 1 106 ? 6.211 3.153 3.362 1.00 94.19 106 ALA A N 1
ATOM 895 C CA . ALA A 1 106 ? 7.111 2.114 2.887 1.00 94.19 106 ALA A CA 1
ATOM 896 C C . ALA A 1 106 ? 6.732 1.615 1.487 1.00 94.19 106 ALA A C 1
ATOM 898 O O . ALA A 1 106 ? 7.596 1.507 0.617 1.00 94.19 106 ALA A O 1
ATOM 899 N N . MET A 1 107 ? 5.449 1.335 1.247 1.00 92.75 107 MET A N 1
ATOM 900 C CA . MET A 1 107 ? 4.984 0.808 -0.033 1.00 92.75 107 MET A CA 1
ATOM 901 C C . MET A 1 107 ? 5.092 1.834 -1.160 1.00 92.75 107 MET A C 1
ATOM 903 O O . MET A 1 107 ? 5.498 1.458 -2.258 1.00 92.75 107 MET A O 1
ATOM 907 N N . SER A 1 108 ? 4.796 3.112 -0.897 1.00 92.75 108 SER A N 1
ATOM 908 C CA . SER A 1 108 ? 5.002 4.188 -1.879 1.00 92.75 108 SER A CA 1
ATOM 909 C C . SER A 1 108 ? 6.482 4.347 -2.234 1.00 92.75 108 SER A C 1
ATOM 911 O O . SER A 1 108 ? 6.829 4.383 -3.411 1.00 92.75 108 SER A O 1
ATOM 913 N N . THR A 1 109 ? 7.371 4.328 -1.237 1.00 93.75 109 THR A N 1
ATOM 914 C CA . THR A 1 109 ? 8.826 4.396 -1.456 1.00 93.75 109 THR A CA 1
ATOM 915 C C . THR A 1 109 ? 9.328 3.224 -2.301 1.00 93.75 109 THR A C 1
ATOM 917 O O . THR A 1 109 ? 10.103 3.415 -3.242 1.00 93.75 109 THR A O 1
ATOM 920 N N . ILE A 1 110 ? 8.878 2.004 -1.988 1.00 94.69 110 ILE A N 1
ATOM 921 C CA . ILE A 1 110 ? 9.216 0.794 -2.747 1.00 94.69 110 ILE A CA 1
ATOM 922 C C . ILE A 1 110 ? 8.718 0.910 -4.186 1.00 94.69 110 ILE A C 1
ATOM 924 O O . ILE A 1 110 ? 9.493 0.661 -5.107 1.00 94.69 110 ILE A O 1
ATOM 928 N N . TYR A 1 111 ? 7.460 1.317 -4.372 1.00 93.38 111 TYR A N 1
ATOM 929 C CA . TYR A 1 111 ? 6.857 1.479 -5.689 1.00 93.38 111 TYR A CA 1
ATOM 930 C C . TYR A 1 111 ? 7.670 2.439 -6.554 1.00 93.38 111 TYR A C 1
ATOM 932 O O . TYR A 1 111 ? 8.172 2.039 -7.604 1.00 93.38 111 TYR A O 1
ATOM 940 N N . THR A 1 112 ? 7.898 3.663 -6.076 1.00 93.44 112 THR A N 1
ATOM 941 C CA . THR A 1 112 ? 8.664 4.670 -6.817 1.00 93.44 112 THR A CA 1
ATOM 942 C C . THR A 1 112 ? 10.077 4.177 -7.120 1.00 93.44 112 THR A C 1
ATOM 944 O O . THR A 1 112 ? 10.548 4.309 -8.244 1.00 93.44 112 THR A O 1
ATOM 947 N N . THR A 1 113 ? 10.749 3.530 -6.163 1.00 95.06 113 THR A N 1
ATOM 948 C CA . THR A 1 113 ? 12.110 3.008 -6.368 1.00 95.06 113 THR A CA 1
ATOM 949 C C . THR A 1 113 ? 12.159 1.928 -7.452 1.00 95.06 113 THR A C 1
ATOM 951 O O . THR A 1 113 ? 12.999 1.981 -8.354 1.00 95.06 113 THR A O 1
ATOM 954 N N . VAL A 1 114 ? 11.270 0.933 -7.371 1.00 95.06 114 VAL A N 1
ATOM 955 C CA . VAL A 1 114 ? 11.238 -0.193 -8.314 1.00 95.06 114 VAL A CA 1
ATOM 956 C C . VAL A 1 114 ? 10.847 0.284 -9.707 1.00 95.06 114 VAL A C 1
ATOM 958 O O . VAL A 1 114 ? 11.487 -0.106 -10.684 1.00 95.06 114 VAL A O 1
ATOM 961 N N . MET A 1 115 ? 9.845 1.155 -9.801 1.00 94.88 115 MET A N 1
ATOM 962 C CA . MET A 1 115 ? 9.341 1.639 -11.078 1.00 94.88 115 MET A CA 1
ATOM 963 C C . MET A 1 115 ? 10.307 2.613 -11.759 1.00 94.88 115 MET A C 1
ATOM 965 O O . MET A 1 115 ? 10.558 2.472 -12.951 1.00 94.88 115 MET A O 1
ATOM 969 N N . THR A 1 116 ? 10.954 3.520 -11.023 1.00 95.38 116 THR A N 1
ATOM 970 C CA . THR A 1 116 ? 12.017 4.373 -11.586 1.00 95.38 116 THR A CA 1
ATOM 9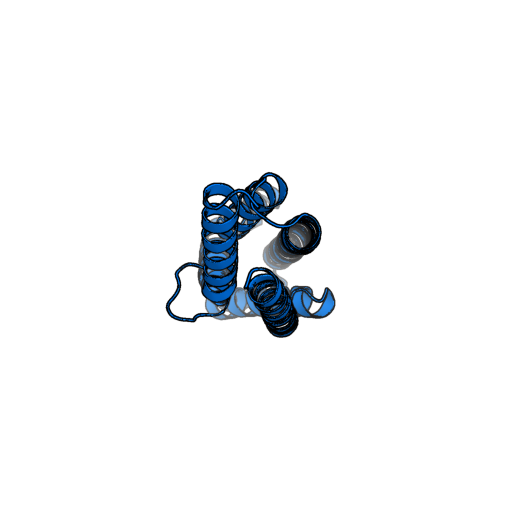71 C C . THR A 1 116 ? 13.177 3.533 -12.117 1.00 95.38 116 THR A C 1
ATOM 973 O O . THR A 1 116 ? 13.708 3.799 -13.200 1.00 95.38 116 THR A O 1
ATOM 976 N N . LYS A 1 117 ? 13.556 2.469 -11.395 1.00 95.56 117 LYS A N 1
ATOM 977 C CA . LYS A 1 117 ? 14.576 1.529 -11.872 1.00 95.56 117 LYS A CA 1
ATOM 978 C C . LYS A 1 117 ? 14.126 0.802 -13.140 1.00 95.56 117 LYS A C 1
ATOM 980 O O . LYS A 1 117 ? 14.924 0.684 -14.065 1.00 95.56 117 LYS A O 1
ATOM 985 N N . LEU A 1 118 ? 12.869 0.360 -13.200 1.00 95.00 118 LEU A N 1
ATOM 986 C CA . LEU A 1 118 ? 12.283 -0.251 -14.394 1.00 95.00 118 LEU A CA 1
ATOM 987 C C . LEU A 1 118 ? 12.358 0.701 -15.597 1.00 95.00 118 LEU A C 1
ATOM 989 O O . LEU A 1 118 ? 12.867 0.299 -16.638 1.00 95.00 118 LEU A O 1
ATOM 993 N N . CYS A 1 119 ? 11.940 1.961 -15.444 1.00 94.44 119 CYS A N 1
ATOM 994 C CA . CYS A 1 119 ? 12.033 2.972 -16.502 1.00 94.44 119 CYS A CA 1
ATOM 995 C C . CYS A 1 119 ? 13.481 3.159 -16.983 1.00 94.44 119 CYS A C 1
ATOM 997 O O . CYS A 1 119 ? 13.738 3.181 -18.185 1.00 94.44 119 CYS A O 1
ATOM 999 N N . SER A 1 120 ? 14.448 3.218 -16.059 1.00 95.31 120 SER A N 1
ATOM 1000 C CA . SER A 1 120 ? 15.871 3.317 -16.414 1.00 95.31 120 SER A CA 1
ATOM 1001 C C . SER A 1 120 ? 16.381 2.082 -17.167 1.00 95.31 120 SER A C 1
ATOM 1003 O O . SER A 1 120 ? 17.148 2.219 -18.121 1.00 95.31 120 SER A O 1
ATOM 1005 N N . ASP A 1 121 ? 15.970 0.879 -16.755 1.00 94.75 121 ASP A N 1
ATOM 1006 C CA . ASP A 1 121 ? 16.338 -0.376 -17.418 1.00 94.75 121 ASP A CA 1
ATOM 1007 C C . ASP A 1 121 ? 15.733 -0.459 -18.835 1.00 94.75 121 ASP A C 1
ATOM 1009 O O . ASP A 1 121 ? 16.440 -0.834 -19.775 1.00 94.75 121 ASP A O 1
ATOM 1013 N N . LEU A 1 122 ? 14.469 -0.050 -19.006 1.00 93.44 122 LEU A N 1
ATOM 1014 C CA . LEU A 1 122 ? 13.777 0.016 -20.301 1.00 93.44 122 LEU A CA 1
ATOM 1015 C C . LEU A 1 122 ? 14.447 1.008 -21.258 1.00 93.44 122 LEU A C 1
ATOM 1017 O O . LEU A 1 122 ? 14.724 0.666 -22.409 1.00 93.44 122 LEU A O 1
ATOM 1021 N N . LEU A 1 123 ? 14.767 2.212 -20.775 1.00 93.25 123 LEU A N 1
ATOM 1022 C CA . LEU A 1 123 ? 15.422 3.252 -21.572 1.00 93.25 123 LEU A CA 1
ATOM 1023 C C . LEU A 1 123 ? 16.817 2.815 -22.048 1.00 93.25 123 LEU A C 1
ATOM 1025 O O . LEU A 1 123 ? 17.221 3.108 -23.169 1.00 93.25 123 LEU A O 1
ATOM 1029 N N . LYS A 1 124 ? 17.538 2.053 -21.217 1.00 92.94 124 LYS A N 1
ATOM 1030 C CA . LYS A 1 124 ? 18.851 1.469 -21.547 1.00 92.94 124 LYS A CA 1
ATOM 1031 C C . LYS A 1 124 ? 18.760 0.208 -22.417 1.00 92.94 124 LYS A C 1
ATOM 1033 O O . LYS A 1 124 ? 19.794 -0.386 -22.711 1.00 92.94 124 LYS A O 1
ATOM 1038 N N . GLY A 1 125 ? 17.556 -0.235 -22.785 1.00 89.62 125 GLY A N 1
ATOM 1039 C CA . GLY A 1 125 ? 17.343 -1.449 -23.576 1.00 89.62 125 GLY A CA 1
ATOM 1040 C C . GLY A 1 125 ? 17.768 -2.738 -22.865 1.00 89.62 125 GLY A C 1
ATOM 1041 O O . GLY A 1 125 ? 18.092 -3.720 -23.532 1.00 89.62 125 GLY A O 1
ATOM 1042 N N . LYS A 1 126 ? 17.802 -2.738 -21.524 1.00 89.12 126 LYS A N 1
ATOM 1043 C CA . LYS A 1 126 ? 18.179 -3.910 -20.713 1.00 89.12 126 LYS A CA 1
ATOM 1044 C C . LYS A 1 126 ? 17.074 -4.958 -20.614 1.00 89.12 126 LYS A C 1
ATOM 1046 O O . LYS A 1 126 ? 17.357 -6.087 -20.232 1.00 89.12 126 LYS A O 1
ATOM 1051 N N . LEU A 1 127 ? 15.841 -4.571 -20.924 1.00 84.44 127 LEU A N 1
ATOM 1052 C CA . LEU A 1 127 ? 14.685 -5.455 -21.012 1.00 84.44 127 LEU A CA 1
ATO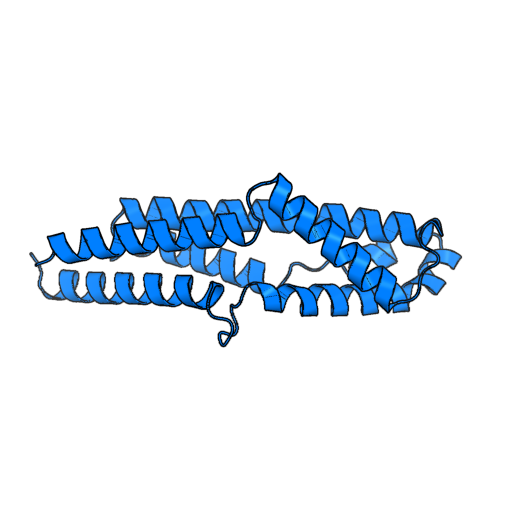M 1053 C C . LEU A 1 127 ? 14.295 -5.527 -22.488 1.00 84.44 127 LEU A C 1
ATOM 1055 O O . LEU A 1 127 ? 13.964 -4.501 -23.087 1.00 84.44 127 LEU A O 1
ATOM 1059 N N . LYS A 1 128 ? 14.416 -6.716 -23.081 1.00 71.88 128 LYS A N 1
ATOM 1060 C CA . LYS A 1 128 ? 14.075 -7.003 -24.485 1.00 71.88 128 LYS A CA 1
ATOM 1061 C C . LYS A 1 128 ? 12.966 -8.051 -24.550 1.00 71.88 128 LYS A C 1
ATOM 1063 O O . LYS A 1 128 ? 13.031 -8.983 -25.343 1.00 71.88 128 LYS A O 1
ATOM 1068 N N . ASP A 1 129 ? 11.982 -7.876 -23.684 1.00 80.31 129 ASP A N 1
ATOM 1069 C CA . ASP A 1 129 ? 10.904 -8.829 -23.470 1.00 80.31 129 ASP A CA 1
ATOM 1070 C C . ASP A 1 129 ? 9.587 -8.272 -24.024 1.00 80.31 129 ASP A C 1
ATOM 1072 O O . ASP A 1 129 ? 9.481 -7.093 -24.376 1.00 80.31 129 ASP A O 1
ATOM 1076 N N . THR A 1 130 ? 8.569 -9.120 -24.098 1.00 89.75 130 THR A N 1
ATOM 1077 C CA . THR A 1 130 ? 7.208 -8.712 -24.458 1.00 89.75 130 THR A CA 1
ATOM 1078 C C . THR A 1 130 ? 6.582 -7.819 -23.382 1.00 89.75 130 THR A C 1
ATOM 1080 O O . THR A 1 130 ? 6.936 -7.885 -22.203 1.00 89.75 130 THR A O 1
ATOM 1083 N N . ASP A 1 131 ? 5.563 -7.035 -23.748 1.00 89.69 131 ASP A N 1
ATOM 1084 C CA . ASP A 1 131 ? 4.779 -6.230 -22.797 1.00 89.69 131 ASP A CA 1
ATOM 1085 C C . ASP A 1 131 ? 4.293 -7.040 -21.585 1.00 89.69 131 ASP A C 1
ATOM 1087 O O . ASP A 1 131 ? 4.272 -6.541 -20.457 1.00 89.69 131 ASP A O 1
ATOM 1091 N N . SER A 1 132 ? 3.892 -8.294 -21.812 1.00 89.56 132 SER A N 1
ATOM 1092 C CA . SER A 1 132 ? 3.415 -9.201 -20.764 1.00 89.56 132 SER A CA 1
ATOM 1093 C C . SER A 1 132 ? 4.529 -9.585 -19.786 1.00 89.56 132 SER A C 1
ATOM 1095 O O . SER A 1 132 ? 4.333 -9.576 -18.567 1.00 89.56 132 SER A O 1
ATOM 1097 N N . GLU A 1 133 ? 5.719 -9.884 -20.301 1.00 91.19 133 GLU A N 1
ATOM 1098 C CA . GLU A 1 133 ? 6.891 -10.236 -19.496 1.00 91.19 133 GLU A CA 1
ATOM 1099 C C . GLU A 1 133 ? 7.422 -9.033 -18.714 1.00 91.19 133 GLU A C 1
ATOM 1101 O O . GLU A 1 133 ? 7.777 -9.173 -17.542 1.00 91.19 133 GLU A O 1
ATOM 1106 N N . ILE A 1 134 ? 7.398 -7.832 -19.302 1.00 93.06 134 ILE A N 1
ATOM 1107 C CA . ILE A 1 134 ? 7.783 -6.593 -18.611 1.00 93.06 134 ILE A CA 1
ATOM 1108 C C . ILE A 1 134 ? 6.820 -6.307 -17.453 1.00 93.06 134 ILE A C 1
ATOM 1110 O O . ILE A 1 134 ? 7.266 -6.027 -16.336 1.00 93.06 134 ILE A O 1
ATOM 1114 N N . LYS A 1 135 ? 5.504 -6.424 -17.691 1.00 92.69 135 LYS A N 1
ATOM 1115 C CA . LYS A 1 135 ? 4.471 -6.277 -16.648 1.00 92.69 135 LYS A CA 1
ATOM 1116 C C . LYS A 1 135 ? 4.688 -7.262 -15.501 1.00 92.69 135 LYS A C 1
ATOM 1118 O O . LYS A 1 135 ? 4.759 -6.850 -14.343 1.00 92.69 135 LYS A O 1
ATOM 1123 N N . SER A 1 136 ? 4.893 -8.534 -15.836 1.00 90.31 136 SER A N 1
ATOM 1124 C CA . SER A 1 136 ? 5.140 -9.599 -14.859 1.00 90.31 136 SER A CA 1
ATOM 1125 C C . SER A 1 136 ? 6.426 -9.357 -14.063 1.00 90.31 136 SER A C 1
ATOM 1127 O O . SER A 1 136 ? 6.428 -9.439 -12.837 1.00 90.31 136 SER A O 1
ATOM 1129 N N . THR A 1 137 ? 7.512 -8.976 -14.739 1.00 91.62 137 THR A N 1
ATOM 1130 C CA . THR A 1 137 ? 8.808 -8.672 -14.115 1.00 91.62 137 THR A CA 1
ATOM 1131 C C . THR A 1 137 ? 8.699 -7.527 -13.116 1.00 91.62 137 THR A C 1
ATOM 1133 O O . THR A 1 137 ? 9.249 -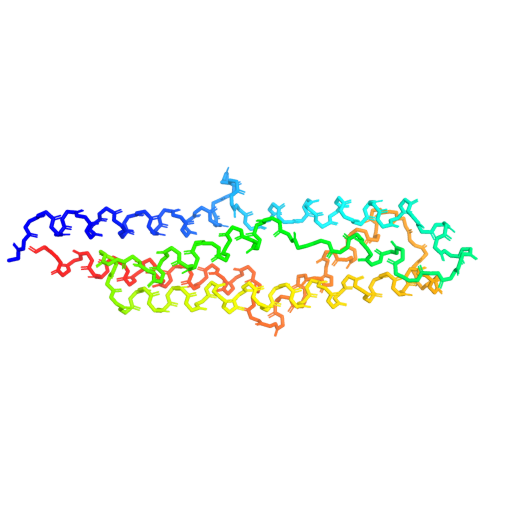7.602 -12.016 1.00 91.62 137 THR A O 1
ATOM 1136 N N . ALA A 1 138 ? 7.990 -6.458 -13.471 1.00 92.44 138 ALA A N 1
ATOM 1137 C CA . ALA A 1 138 ? 7.778 -5.333 -12.574 1.00 92.44 138 ALA A CA 1
ATOM 1138 C C . ALA A 1 138 ? 6.966 -5.734 -11.336 1.00 92.44 138 ALA A C 1
ATOM 1140 O O . ALA A 1 138 ? 7.359 -5.396 -10.218 1.00 92.44 138 ALA A O 1
ATOM 1141 N N . TRP A 1 139 ? 5.884 -6.499 -11.521 1.00 91.56 139 TRP A N 1
ATOM 1142 C CA . TRP A 1 139 ? 5.065 -6.994 -10.414 1.00 91.56 139 TRP A CA 1
ATOM 1143 C C . TRP A 1 139 ? 5.862 -7.892 -9.460 1.00 91.56 139 TRP A C 1
ATOM 1145 O O . TRP A 1 139 ? 5.820 -7.693 -8.246 1.00 91.56 139 TRP A O 1
ATOM 1155 N N . ILE A 1 140 ? 6.671 -8.809 -9.997 1.00 92.00 140 ILE A N 1
ATOM 1156 C CA . ILE A 1 140 ? 7.567 -9.664 -9.205 1.00 92.00 140 ILE A CA 1
ATOM 1157 C C . ILE A 1 140 ? 8.564 -8.810 -8.408 1.00 92.00 140 ILE A C 1
ATOM 1159 O O . ILE A 1 140 ? 8.677 -8.965 -7.193 1.00 92.00 140 ILE A O 1
ATOM 1163 N N . ARG A 1 141 ? 9.238 -7.844 -9.051 1.00 94.62 141 ARG A N 1
ATOM 1164 C CA . ARG A 1 141 ? 10.193 -6.942 -8.375 1.00 94.62 141 ARG A CA 1
ATOM 1165 C C . ARG A 1 141 ? 9.541 -6.129 -7.250 1.00 94.62 141 ARG A C 1
ATOM 1167 O O . ARG A 1 141 ? 10.193 -5.868 -6.233 1.00 94.62 141 ARG A O 1
ATOM 1174 N N . LEU A 1 142 ? 8.285 -5.712 -7.424 1.00 93.44 142 LEU A N 1
ATOM 1175 C CA . LEU A 1 142 ? 7.515 -5.002 -6.400 1.00 93.44 142 LEU A CA 1
ATOM 1176 C C . LEU A 1 142 ? 7.194 -5.915 -5.220 1.00 93.44 142 LEU A C 1
ATOM 1178 O O . LEU A 1 142 ? 7.540 -5.578 -4.088 1.00 93.44 142 LEU A O 1
ATOM 1182 N N . ASN A 1 143 ? 6.613 -7.087 -5.478 1.00 91.94 143 ASN A N 1
ATOM 1183 C CA . ASN A 1 143 ? 6.268 -8.044 -4.429 1.00 91.94 143 ASN A CA 1
ATOM 1184 C C . ASN A 1 143 ? 7.491 -8.515 -3.644 1.00 91.94 143 ASN A C 1
ATOM 1186 O O . ASN A 1 143 ? 7.458 -8.509 -2.414 1.00 91.94 143 ASN A O 1
ATOM 1190 N N . ASP A 1 144 ? 8.600 -8.821 -4.313 1.00 95.00 144 ASP A N 1
ATOM 1191 C CA . ASP A 1 144 ? 9.850 -9.189 -3.645 1.00 95.00 144 ASP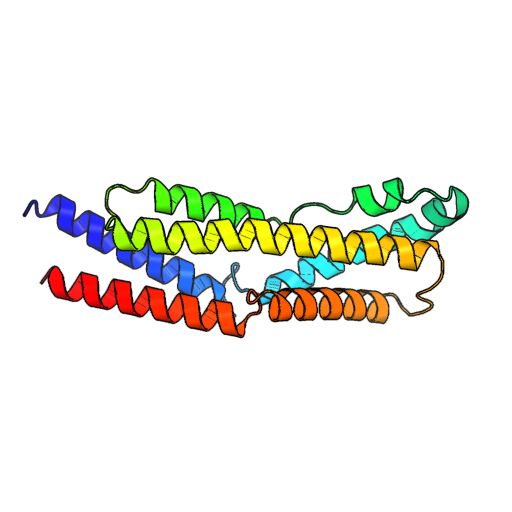 A CA 1
ATOM 1192 C C . ASP A 1 144 ? 10.335 -8.078 -2.711 1.00 95.00 144 ASP A C 1
ATOM 1194 O O . ASP A 1 144 ? 10.767 -8.329 -1.582 1.00 95.00 144 ASP A O 1
ATOM 1198 N N . SER A 1 145 ? 10.252 -6.829 -3.172 1.00 95.19 145 SER A N 1
ATOM 1199 C CA . SER A 1 145 ? 10.597 -5.654 -2.374 1.00 95.19 145 SER A CA 1
ATOM 1200 C C . SER A 1 145 ? 9.661 -5.480 -1.172 1.00 95.19 145 SER A C 1
ATOM 1202 O O . SER A 1 145 ? 10.143 -5.214 -0.068 1.00 95.19 145 SER A O 1
ATOM 1204 N N . TYR A 1 146 ? 8.349 -5.686 -1.343 1.00 93.62 146 TYR A N 1
ATOM 1205 C CA . TYR A 1 146 ? 7.377 -5.674 -0.245 1.00 93.62 146 TYR A CA 1
ATOM 1206 C C . TYR A 1 146 ? 7.679 -6.766 0.784 1.00 93.62 146 TYR A C 1
ATOM 1208 O O . TYR A 1 146 ? 7.769 -6.473 1.978 1.00 93.62 146 TYR A O 1
ATOM 1216 N N . HIS A 1 147 ? 7.917 -8.003 0.342 1.00 92.44 147 HIS A N 1
ATOM 1217 C CA . HIS A 1 147 ? 8.276 -9.119 1.215 1.00 92.44 147 HIS A CA 1
ATOM 1218 C C . HIS A 1 147 ? 9.552 -8.835 2.014 1.00 92.44 147 HIS A C 1
ATOM 1220 O O . HIS A 1 147 ? 9.541 -8.948 3.241 1.00 92.44 147 HIS A O 1
ATOM 1226 N N . LYS A 1 148 ? 10.623 -8.370 1.357 1.00 94.19 148 LYS A N 1
ATOM 1227 C CA . LYS A 1 148 ? 11.902 -8.023 2.009 1.00 94.19 148 LYS A CA 1
ATOM 1228 C C . LYS A 1 148 ? 11.770 -6.923 3.061 1.00 94.19 148 LYS A C 1
ATOM 1230 O O . LYS A 1 148 ? 12.568 -6.865 3.993 1.00 94.19 148 LYS A O 1
ATOM 1235 N N . LYS A 1 149 ? 10.781 -6.040 2.921 1.00 92.31 149 LYS A N 1
ATOM 1236 C CA . LYS A 1 149 ? 10.512 -4.943 3.860 1.00 92.31 149 LYS A CA 1
ATOM 1237 C C . LYS A 1 149 ? 9.416 -5.265 4.881 1.00 92.31 149 LYS A C 1
ATOM 1239 O O . LYS A 1 149 ? 9.018 -4.369 5.612 1.00 92.31 149 LYS A O 1
ATOM 1244 N N . ASN A 1 150 ? 8.979 -6.525 4.980 1.00 93.00 150 ASN A N 1
ATOM 1245 C CA . ASN A 1 150 ? 7.896 -6.987 5.861 1.00 93.00 150 ASN A CA 1
ATOM 1246 C C . ASN A 1 150 ? 6.510 -6.383 5.566 1.00 93.00 150 ASN A C 1
ATOM 1248 O O . ASN A 1 150 ? 5.641 -6.398 6.433 1.00 93.00 150 ASN A O 1
ATOM 1252 N N . TRP A 1 151 ? 6.285 -5.918 4.337 1.00 92.88 151 TRP A N 1
ATOM 1253 C CA . TRP A 1 151 ? 4.997 -5.396 3.862 1.00 92.88 151 TRP A CA 1
ATOM 1254 C C . TRP A 1 151 ? 4.316 -6.319 2.852 1.00 92.88 151 TRP A C 1
ATOM 1256 O O . TRP A 1 151 ? 3.305 -5.950 2.270 1.00 92.88 151 TRP A O 1
ATOM 1266 N N . GLY A 1 152 ? 4.864 -7.515 2.624 1.00 91.19 152 GLY A N 1
ATOM 1267 C CA . GLY A 1 152 ? 4.219 -8.530 1.796 1.00 91.19 152 GLY A CA 1
ATOM 1268 C C . GLY A 1 152 ? 2.902 -9.020 2.407 1.00 91.19 152 GLY A C 1
ATOM 1269 O O . GLY A 1 152 ? 2.688 -8.933 3.621 1.00 91.19 152 GLY A O 1
ATOM 1270 N N . TRP A 1 153 ? 2.052 -9.589 1.554 1.00 90.00 153 TRP A N 1
ATOM 1271 C CA . TRP A 1 153 ? 0.710 -10.075 1.886 1.00 90.00 153 TRP A CA 1
ATOM 1272 C C . TRP A 1 153 ? 0.635 -10.858 3.208 1.00 90.00 153 TRP A C 1
ATOM 1274 O O . TRP A 1 153 ? -0.153 -10.516 4.085 1.00 90.00 153 TRP A O 1
ATOM 1284 N N . GLU A 1 154 ? 1.497 -11.859 3.402 1.00 91.75 154 GLU A N 1
ATOM 1285 C CA . GLU A 1 154 ? 1.468 -12.724 4.591 1.00 91.75 154 GLU A CA 1
ATOM 1286 C C . GLU A 1 154 ? 1.662 -11.941 5.902 1.00 91.75 154 GLU A C 1
ATOM 1288 O O . GLU A 1 154 ? 0.991 -12.199 6.904 1.00 91.75 154 GLU A O 1
ATOM 1293 N N . LYS A 1 155 ? 2.579 -10.965 5.906 1.00 92.50 155 LYS A N 1
ATOM 1294 C CA . LYS A 1 155 ? 2.850 -10.128 7.082 1.00 92.50 155 LYS A CA 1
ATOM 1295 C C . LYS A 1 155 ? 1.685 -9.186 7.357 1.00 92.50 155 LYS A C 1
ATOM 1297 O O . LYS A 1 155 ? 1.292 -9.045 8.514 1.00 92.50 155 LYS A O 1
ATOM 1302 N N . THR A 1 156 ? 1.116 -8.603 6.305 1.00 92.19 156 THR A N 1
ATOM 1303 C CA . THR A 1 156 ? -0.077 -7.753 6.384 1.00 92.19 156 THR A CA 1
ATOM 1304 C C . THR A 1 156 ? -1.266 -8.530 6.947 1.00 92.19 156 THR A C 1
ATOM 1306 O O . THR A 1 156 ? -1.852 -8.103 7.939 1.00 92.19 156 THR A O 1
ATOM 1309 N N . HIS A 1 157 ? -1.553 -9.714 6.403 1.00 93.69 157 HIS A N 1
ATOM 1310 C CA . HIS A 1 157 ? -2.635 -10.586 6.861 1.00 93.69 157 HIS A CA 1
ATOM 1311 C C . HIS A 1 157 ? -2.476 -10.969 8.340 1.00 93.69 157 HIS A C 1
ATOM 1313 O O . HIS A 1 157 ? -3.385 -10.750 9.137 1.00 93.69 157 HIS A O 1
ATOM 1319 N N . LYS A 1 158 ? -1.286 -11.431 8.752 1.00 95.31 158 LYS A N 1
ATOM 1320 C CA . LYS A 1 158 ? -0.995 -11.737 10.167 1.00 95.31 158 LYS A CA 1
ATOM 1321 C C . LYS A 1 158 ? -1.203 -10.532 11.084 1.00 95.31 158 LYS A C 1
ATOM 1323 O O . LYS A 1 158 ? -1.640 -10.687 12.225 1.00 95.31 158 LYS A O 1
ATOM 1328 N N . LYS A 1 159 ? -0.867 -9.328 10.615 1.00 95.56 159 LYS A N 1
ATOM 1329 C CA . LYS A 1 159 ? -1.036 -8.108 11.405 1.00 95.56 159 LYS A CA 1
ATOM 1330 C C . LYS A 1 159 ? -2.506 -7.719 11.551 1.00 95.56 159 LYS A C 1
ATOM 1332 O O . LYS A 1 159 ? -2.907 -7.372 12.660 1.00 95.56 159 LYS A O 1
ATOM 1337 N N . ILE A 1 160 ? -3.286 -7.834 10.477 1.00 95.12 160 ILE A N 1
ATO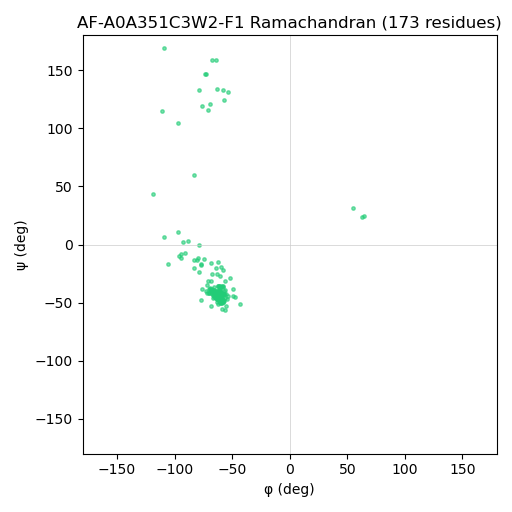M 1338 C CA . ILE A 1 160 ? -4.740 -7.623 10.479 1.00 95.12 160 ILE A CA 1
ATOM 1339 C C . ILE A 1 160 ? -5.417 -8.579 11.464 1.00 95.12 160 ILE A C 1
ATOM 1341 O O . ILE A 1 160 ? -6.136 -8.125 12.351 1.00 95.12 160 ILE A O 1
ATOM 1345 N N . GLU A 1 161 ? -5.115 -9.875 11.396 1.00 95.81 161 GLU A N 1
ATOM 1346 C CA . GLU A 1 161 ? -5.678 -10.867 12.322 1.00 95.81 161 GLU A CA 1
ATOM 1347 C C . GLU A 1 161 ? -5.304 -10.574 13.784 1.00 95.81 161 GLU A C 1
ATOM 1349 O O . GLU A 1 161 ? -6.147 -10.643 14.680 1.00 95.81 161 GLU A O 1
ATOM 1354 N N . SER A 1 162 ? -4.068 -10.129 14.042 1.00 97.00 162 SER A N 1
ATOM 1355 C CA . SER A 1 162 ? -3.677 -9.673 15.382 1.00 97.00 162 SER A CA 1
ATOM 1356 C C . SER A 1 162 ? -4.508 -8.481 15.865 1.00 97.00 162 SER A C 1
ATOM 1358 O O . SER A 1 162 ? -4.862 -8.447 17.041 1.00 97.00 162 SER A O 1
ATOM 1360 N N . PHE A 1 163 ? -4.805 -7.502 15.007 1.00 97.25 163 PHE A N 1
ATOM 1361 C CA . PHE A 1 163 ? -5.635 -6.357 15.389 1.00 97.25 163 PHE A CA 1
ATOM 1362 C C . PHE A 1 163 ? -7.076 -6.756 15.665 1.00 97.25 163 PHE A C 1
ATOM 1364 O O . PHE A 1 163 ? -7.674 -6.253 16.613 1.00 97.25 163 PHE A O 1
ATOM 1371 N N . ARG A 1 164 ? -7.622 -7.688 14.884 1.00 95.69 164 ARG A N 1
ATOM 1372 C CA . ARG A 1 164 ? -8.963 -8.230 15.116 1.00 95.69 164 ARG A CA 1
ATOM 1373 C C . ARG A 1 164 ? -9.057 -8.938 16.464 1.00 95.69 164 ARG A C 1
ATOM 1375 O O . ARG A 1 164 ? -9.990 -8.668 17.212 1.00 95.69 164 ARG A O 1
ATOM 1382 N N . GLY A 1 165 ? -8.051 -9.736 16.824 1.00 96.50 165 GLY A N 1
ATOM 1383 C CA . GLY A 1 165 ? -7.976 -10.346 18.154 1.00 96.50 165 GLY A CA 1
ATOM 1384 C C . GLY A 1 165 ? -7.903 -9.315 19.288 1.00 96.50 165 GLY A C 1
ATOM 1385 O O . GLY A 1 165 ? -8.490 -9.518 20.349 1.00 96.50 165 GLY A O 1
ATOM 1386 N N . ASP A 1 166 ? -7.225 -8.182 19.080 1.00 97.00 166 ASP A N 1
ATOM 1387 C CA . ASP A 1 166 ? -7.206 -7.095 20.068 1.00 97.00 166 ASP A CA 1
ATOM 1388 C C . ASP A 1 166 ? -8.567 -6.384 20.179 1.00 97.00 166 ASP A C 1
ATOM 1390 O O . ASP A 1 166 ? -8.993 -6.039 21.283 1.00 97.00 166 ASP A O 1
ATOM 1394 N N . ILE A 1 167 ? -9.266 -6.188 19.055 1.00 96.31 167 ILE A N 1
ATOM 1395 C CA . ILE A 1 167 ? -10.629 -5.637 19.021 1.00 96.31 167 ILE A CA 1
ATOM 1396 C C . ILE A 1 167 ? -11.596 -6.561 19.764 1.00 96.31 167 ILE A C 1
ATOM 1398 O O . ILE A 1 167 ? -12.356 -6.092 20.609 1.00 96.31 167 ILE A O 1
ATOM 1402 N N . GLU A 1 168 ? -11.551 -7.865 19.491 1.00 95.00 168 GLU A N 1
ATOM 1403 C CA . GLU A 1 168 ? -12.401 -8.860 20.146 1.00 95.00 168 GLU A CA 1
ATOM 1404 C C . GLU A 1 168 ? -12.182 -8.864 21.660 1.00 95.00 168 GLU A C 1
ATOM 1406 O O . GLU A 1 168 ? -13.140 -8.739 22.426 1.00 95.00 168 GLU A O 1
ATOM 1411 N N . LYS A 1 169 ? -10.918 -8.894 22.104 1.00 95.38 169 LYS A N 1
ATOM 1412 C CA . LYS A 1 169 ? -10.575 -8.770 23.527 1.00 95.38 169 LYS A CA 1
ATOM 1413 C C . LYS A 1 169 ? -11.173 -7.507 24.130 1.00 95.38 169 LYS A C 1
ATOM 1415 O O . LYS A 1 169 ? -11.809 -7.586 25.175 1.00 95.38 169 LYS A O 1
ATOM 1420 N N . TYR A 1 170 ? -11.036 -6.359 23.469 1.00 94.56 170 TYR A N 1
ATOM 1421 C CA . TYR A 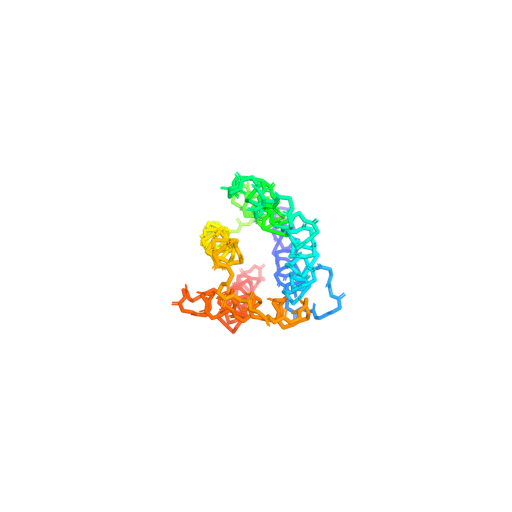1 170 ? -11.617 -5.117 23.973 1.00 94.56 170 TYR A CA 1
ATOM 1422 C C . TYR A 1 170 ? -13.146 -5.201 24.087 1.00 94.56 170 TYR A C 1
ATOM 1424 O O . TYR A 1 170 ? -13.700 -4.838 25.123 1.00 94.56 170 TYR A O 1
ATOM 1432 N N . LEU A 1 171 ? -13.836 -5.745 23.080 1.00 92.94 171 LEU A N 1
ATOM 1433 C CA . LEU A 1 171 ? -15.291 -5.929 23.114 1.00 92.94 171 LEU A CA 1
ATOM 1434 C C . LEU A 1 171 ? -15.743 -6.806 24.292 1.00 92.94 171 LEU A C 1
ATOM 1436 O O . LEU A 1 171 ? -16.779 -6.524 24.888 1.00 92.94 171 LEU A O 1
ATOM 1440 N N . THR A 1 172 ? -14.965 -7.823 24.680 1.00 92.38 172 THR A N 1
ATOM 1441 C CA . THR A 1 172 ? -15.290 -8.641 25.864 1.00 92.38 172 THR A CA 1
ATOM 1442 C C . THR A 1 172 ? -15.186 -7.878 27.185 1.00 92.38 172 THR A C 1
ATOM 1444 O O . THR A 1 172 ? -15.895 -8.226 28.120 1.00 92.38 172 THR A O 1
ATOM 1447 N N . THR A 1 173 ? -14.377 -6.814 27.252 1.00 91.75 173 THR A N 1
ATOM 1448 C CA . THR A 1 173 ? -14.269 -5.946 28.443 1.00 91.75 173 THR A CA 1
ATOM 1449 C C . THR A 1 173 ? -15.400 -4.924 28.570 1.00 91.75 173 THR A C 1
ATOM 1451 O O . THR A 1 173 ? -15.521 -4.278 29.606 1.00 91.75 173 THR A O 1
ATOM 1454 N N . LEU A 1 174 ? -16.205 -4.748 27.514 1.00 85.12 174 LEU A N 1
ATOM 1455 C CA . LEU A 1 174 ? -17.365 -3.849 27.504 1.00 85.12 174 LEU A CA 1
ATOM 1456 C C . LEU A 1 174 ? -18.670 -4.536 27.936 1.00 85.12 174 LEU A C 1
ATOM 1458 O O . LEU A 1 174 ? -19.689 -3.852 28.041 1.00 85.12 174 LEU A O 1
ATOM 1462 N N . LYS A 1 175 ? -18.647 -5.863 28.111 1.00 67.12 175 LYS A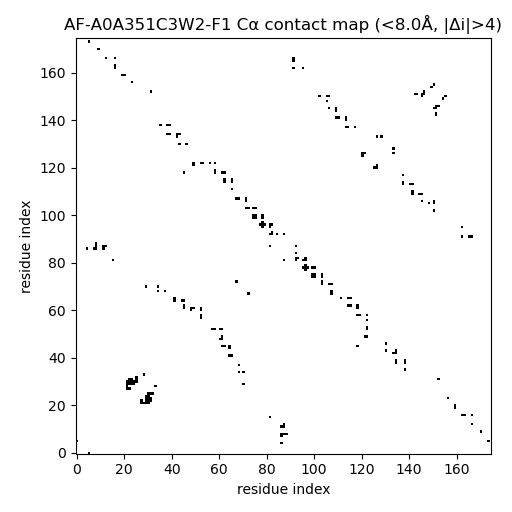 N 1
ATOM 1463 C CA . LYS A 1 175 ? -19.757 -6.644 28.672 1.00 67.12 175 LYS A CA 1
ATOM 1464 C C . LYS A 1 175 ? -19.810 -6.464 30.183 1.00 67.12 175 LYS A C 1
ATOM 1466 O O . LYS A 1 175 ? -20.943 -6.343 30.692 1.00 67.12 175 LYS A O 1
#

Solvent-accessible surface area (backbone atoms only — not comparable to full-atom values): 9567 Å² total; per-residue (Å²): 130,61,67,67,58,54,52,47,23,53,53,45,50,51,52,51,45,53,56,54,46,30,36,74,35,85,87,36,93,56,16,61,71,63,51,57,58,55,55,43,54,43,46,52,56,35,59,75,44,41,67,62,24,50,77,70,67,36,64,63,70,42,51,71,61,70,67,79,56,68,63,49,53,51,43,42,53,48,18,52,52,42,58,67,40,84,50,43,57,67,71,58,21,54,57,51,18,48,52,37,45,53,46,36,56,51,52,51,52,50,48,54,53,51,50,50,49,48,49,53,36,50,64,69,58,73,59,89,67,55,74,68,54,52,40,50,51,52,51,50,56,47,50,54,51,28,45,77,69,62,62,22,68,71,50,47,51,55,50,49,54,52,50,45,55,52,50,52,55,51,57,63,74,74,111

Sequence (175 aa):
MNQEYTRQTVKKLVWLSDWMISEIDSTSDNYWDKHSKFVHEKIGKILSLLEVAKNSKDLDLLTSELWIDPWLYRQHNISNLIFTDPFLPKQLREKVSKFYGERVIAMSTIYTTVMTKLCSDLLKGKLKDTDSEIKSTAWIRLNDSYHKKNWGWEKTHKKIESFRGDIEKYLTTLK

Radius of gyration: 20.01 Å; Cα contacts (8 Å, |Δi|>4): 140; chains: 1; bounding box: 43×25×61 Å